Protein AF-A0A151E2M2-F1 (afdb_monomer)

Structure (mmCIF, N/CA/C/O backbone):
data_AF-A0A151E2M2-F1
#
_entry.id   AF-A0A151E2M2-F1
#
loop_
_atom_site.group_PDB
_atom_site.id
_atom_site.type_symbol
_atom_site.label_atom_id
_atom_site.label_alt_id
_atom_site.label_comp_id
_atom_site.label_asym_id
_atom_site.label_entity_id
_atom_site.label_seq_id
_atom_site.pdbx_PDB_ins_code
_atom_site.Cartn_x
_atom_site.Cartn_y
_atom_site.Cartn_z
_atom_site.occupancy
_atom_site.B_iso_or_equiv
_atom_site.auth_seq_id
_atom_site.auth_comp_id
_atom_site.auth_asym_id
_atom_site.auth_atom_id
_atom_site.pdbx_PDB_model_num
ATOM 1 N N . MET A 1 1 ? -4.668 -9.019 -7.517 1.00 74.31 1 MET A N 1
ATOM 2 C CA . MET A 1 1 ? -3.934 -8.137 -8.459 1.00 74.31 1 MET A CA 1
ATOM 3 C C . MET A 1 1 ? -4.828 -7.531 -9.553 1.00 74.31 1 MET A C 1
ATOM 5 O O . MET A 1 1 ? -5.033 -6.325 -9.524 1.00 74.31 1 MET A O 1
ATOM 9 N N . MET A 1 2 ? -5.411 -8.305 -10.487 1.00 78.12 2 MET A N 1
ATOM 10 C CA . MET A 1 2 ? -6.232 -7.736 -11.586 1.00 78.12 2 MET A CA 1
ATOM 11 C C . MET A 1 2 ? -7.400 -6.857 -11.109 1.00 78.12 2 MET A C 1
ATOM 13 O O . MET A 1 2 ? -7.655 -5.794 -11.672 1.00 78.12 2 MET A O 1
ATOM 17 N N . GLU A 1 3 ? -8.090 -7.274 -10.047 1.00 78.81 3 GLU A N 1
ATOM 18 C CA . GLU A 1 3 ? -9.213 -6.521 -9.489 1.00 78.81 3 GLU A CA 1
ATOM 19 C C . GLU A 1 3 ? -8.774 -5.196 -8.848 1.00 78.81 3 GLU A C 1
ATOM 21 O O . GLU A 1 3 ? -9.404 -4.165 -9.068 1.00 78.81 3 GLU A O 1
ATOM 26 N N . SER A 1 4 ? -7.640 -5.188 -8.142 1.00 74.88 4 SER A N 1
ATOM 27 C CA . SER 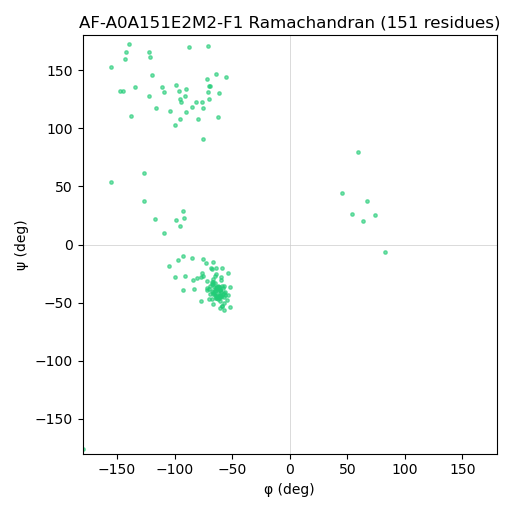A 1 4 ? -7.086 -3.993 -7.497 1.00 74.88 4 SER A CA 1
ATOM 28 C C . SER A 1 4 ? -6.847 -2.852 -8.490 1.00 74.88 4 SER A C 1
ATOM 30 O O . SER A 1 4 ? -7.100 -1.685 -8.185 1.00 74.88 4 SER A O 1
ATOM 32 N N . ARG A 1 5 ? -6.435 -3.194 -9.719 1.00 80.12 5 ARG A N 1
ATOM 33 C CA . ARG A 1 5 ? -6.239 -2.230 -10.807 1.00 80.12 5 ARG A CA 1
ATOM 34 C C . ARG A 1 5 ? -7.535 -1.524 -11.209 1.00 80.12 5 ARG A C 1
ATOM 36 O O . ARG A 1 5 ? -7.509 -0.328 -11.494 1.00 80.12 5 ARG A O 1
ATOM 43 N N . ARG A 1 6 ? -8.674 -2.229 -11.197 1.00 80.50 6 ARG A N 1
ATOM 44 C CA . ARG A 1 6 ? -9.994 -1.650 -11.527 1.00 80.50 6 ARG A CA 1
ATOM 45 C C . ARG A 1 6 ? -10.419 -0.576 -10.528 1.00 80.50 6 ARG A C 1
ATOM 47 O O . ARG A 1 6 ? -11.165 0.324 -10.895 1.00 80.50 6 ARG A O 1
ATOM 54 N N . TYR A 1 7 ? -9.905 -0.640 -9.303 1.00 83.31 7 TYR A N 1
ATOM 55 C CA . TYR A 1 7 ? -10.181 0.330 -8.244 1.00 83.31 7 TYR A CA 1
ATOM 56 C C . TYR A 1 7 ? -9.124 1.437 -8.134 1.00 83.31 7 TYR A C 1
ATOM 58 O O . TYR A 1 7 ? -9.065 2.158 -7.137 1.00 83.31 7 TYR A O 1
ATOM 66 N N . GLY A 1 8 ? -8.295 1.602 -9.170 1.00 78.75 8 GLY A N 1
ATOM 67 C CA . GLY A 1 8 ? -7.331 2.696 -9.250 1.00 78.75 8 GLY A CA 1
ATOM 68 C C . GLY A 1 8 ? -6.122 2.518 -8.334 1.00 78.75 8 GLY A C 1
ATOM 69 O O . GLY A 1 8 ? -5.520 3.521 -7.936 1.00 78.75 8 GLY A O 1
ATOM 70 N N . VAL A 1 9 ? -5.781 1.269 -7.995 1.00 85.38 9 VAL A N 1
ATOM 71 C CA . VAL A 1 9 ? -4.500 0.943 -7.365 1.00 85.38 9 VAL A CA 1
ATOM 72 C C . VAL A 1 9 ? -3.499 0.499 -8.422 1.00 85.38 9 VAL A C 1
ATOM 74 O O . VAL A 1 9 ? -3.803 -0.325 -9.286 1.00 85.38 9 VAL A O 1
ATOM 77 N N . SER A 1 10 ? -2.298 1.065 -8.361 1.00 89.69 10 SER A N 1
ATOM 78 C CA . SER A 1 10 ? -1.216 0.723 -9.273 1.00 89.69 10 SER A CA 1
ATOM 79 C C . SER A 1 10 ? -0.615 -0.627 -8.887 1.00 89.69 10 SER A C 1
ATOM 81 O O . SER A 1 10 ? -0.075 -0.794 -7.798 1.00 89.69 10 SER A O 1
ATOM 83 N N . VAL A 1 11 ? -0.713 -1.591 -9.797 1.00 92.19 11 VAL A N 1
ATOM 84 C CA . VAL A 1 11 ? -0.152 -2.944 -9.682 1.00 92.19 11 VAL A CA 1
ATOM 85 C C . VAL A 1 11 ? 0.354 -3.388 -11.060 1.00 92.19 11 VAL A C 1
ATOM 87 O O . VAL A 1 11 ? -0.103 -2.825 -12.066 1.00 92.19 11 VAL A O 1
ATOM 90 N N . PRO A 1 12 ? 1.263 -4.375 -11.149 1.00 92.12 12 PRO A N 1
ATOM 91 C CA . PRO A 1 12 ? 1.674 -4.945 -12.425 1.00 92.12 12 PRO A CA 1
ATOM 92 C C . PRO A 1 12 ? 0.495 -5.470 -13.252 1.00 92.12 12 PRO A C 1
ATOM 94 O O . PRO A 1 12 ? -0.484 -6.011 -12.731 1.00 92.12 12 PRO A O 1
ATOM 97 N N . ILE A 1 13 ? 0.591 -5.310 -14.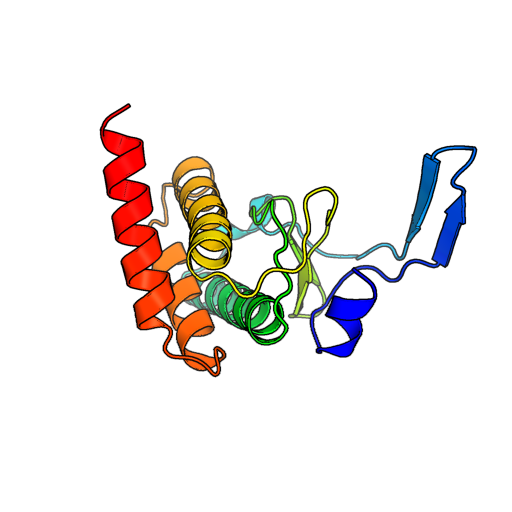568 1.00 91.75 13 ILE A N 1
ATOM 98 C CA . ILE A 1 13 ? -0.341 -5.896 -15.530 1.00 91.75 13 ILE A CA 1
ATOM 99 C C . ILE A 1 13 ? 0.083 -7.338 -15.755 1.00 91.75 13 ILE A C 1
ATOM 101 O O . ILE A 1 13 ? 1.204 -7.568 -16.186 1.00 91.75 13 ILE A O 1
ATOM 105 N N . ILE A 1 14 ? -0.803 -8.296 -15.506 1.00 91.94 14 ILE A N 1
ATOM 106 C CA . ILE A 1 14 ? -0.554 -9.693 -15.868 1.00 91.94 14 ILE A CA 1
ATOM 107 C C . ILE A 1 14 ? -0.760 -9.833 -17.379 1.00 91.94 14 ILE A C 1
ATOM 109 O O . ILE A 1 14 ? -1.821 -9.471 -17.888 1.00 91.94 14 ILE A O 1
ATOM 113 N N . TYR A 1 15 ? 0.267 -10.308 -18.081 1.00 93.75 15 TYR A N 1
ATOM 114 C CA . TYR A 1 15 ? 0.226 -10.599 -19.513 1.00 93.75 15 TYR A CA 1
ATOM 115 C C . TYR A 1 15 ? -0.144 -12.054 -19.785 1.00 93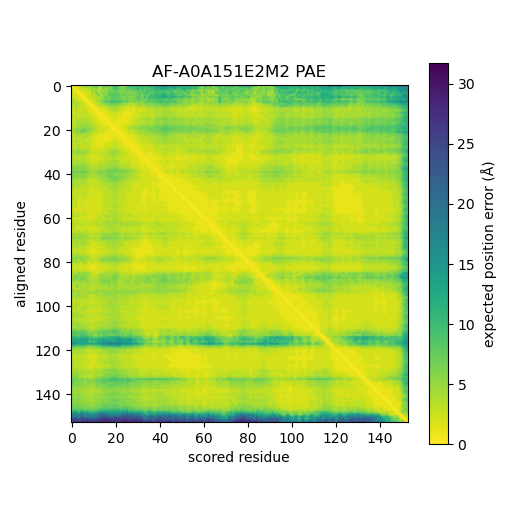.75 15 TYR A C 1
ATOM 117 O O . TYR A 1 15 ? -0.890 -12.307 -20.725 1.00 93.75 15 TYR A O 1
ATOM 125 N N . ASP A 1 16 ? 0.362 -12.985 -18.972 1.00 95.75 16 ASP A N 1
ATOM 126 C CA . ASP A 1 16 ? 0.138 -14.420 -19.150 1.00 95.75 16 ASP A CA 1
ATOM 127 C C . ASP A 1 16 ? 0.288 -15.190 -17.828 1.00 95.75 16 ASP A C 1
ATOM 129 O O . ASP A 1 16 ? 1.015 -14.753 -16.927 1.00 95.75 16 ASP A O 1
ATOM 133 N N . VAL A 1 17 ? -0.399 -16.328 -17.720 1.00 95.25 17 VAL A N 1
ATOM 134 C CA . VAL A 1 17 ? -0.342 -17.245 -16.573 1.00 95.25 17 VAL A CA 1
ATOM 135 C C . VAL A 1 17 ? -0.293 -18.685 -17.083 1.00 95.25 17 VAL A C 1
ATOM 137 O O . VAL A 1 17 ? -1.294 -19.213 -17.563 1.00 95.25 17 VAL A O 1
ATOM 140 N N . ASP A 1 18 ? 0.853 -19.338 -16.910 1.00 96.56 18 ASP A N 1
ATOM 141 C CA . ASP A 1 18 ? 1.042 -20.766 -17.174 1.00 96.56 18 ASP A CA 1
ATOM 142 C C . ASP A 1 18 ? 0.962 -21.530 -15.846 1.00 96.56 18 ASP A C 1
ATOM 144 O O . ASP A 1 18 ? 1.896 -21.517 -15.039 1.00 96.56 18 ASP A O 1
ATOM 148 N N . LEU A 1 19 ? -0.178 -22.179 -15.602 1.00 95.44 19 LEU A N 1
ATOM 149 C CA . LEU A 1 19 ? -0.427 -22.929 -14.368 1.00 95.44 19 LEU A CA 1
ATOM 150 C C . LEU A 1 19 ? 0.314 -24.270 -14.317 1.00 95.44 19 LEU A C 1
ATOM 152 O O . LEU A 1 19 ? 0.623 -24.734 -13.223 1.00 95.44 19 LEU A O 1
ATOM 156 N N . GLU A 1 20 ? 0.614 -24.885 -15.463 1.00 96.81 20 GLU A N 1
ATOM 157 C CA . GLU A 1 20 ? 1.340 -26.160 -15.498 1.00 96.81 20 GLU A CA 1
ATOM 158 C C . GLU A 1 20 ? 2.810 -25.959 -15.124 1.00 96.81 20 GLU A C 1
ATOM 160 O O . GLU A 1 20 ? 3.386 -26.769 -14.398 1.00 96.81 20 GLU A O 1
ATOM 165 N N . LYS A 1 21 ? 3.411 -24.855 -15.586 1.00 96.75 21 LYS A N 1
ATOM 166 C CA . LYS A 1 21 ? 4.803 -24.498 -15.273 1.00 96.75 21 LYS A CA 1
ATOM 167 C C . LYS A 1 21 ? 4.949 -23.589 -14.052 1.00 96.75 21 LYS A C 1
ATOM 169 O O . LYS A 1 21 ? 6.074 -23.365 -13.611 1.00 96.75 21 LYS A O 1
ATOM 174 N N . GLY A 1 22 ? 3.851 -23.046 -13.526 1.00 95.25 22 GLY A N 1
ATOM 175 C CA . GLY A 1 22 ? 3.866 -22.099 -12.409 1.00 95.25 22 GLY A CA 1
ATOM 176 C C . GLY A 1 22 ? 4.506 -20.751 -12.760 1.00 95.25 22 GLY A C 1
ATOM 177 O O . GLY A 1 22 ? 5.216 -20.177 -11.937 1.00 95.25 22 GLY A O 1
ATOM 178 N N . ILE A 1 23 ? 4.294 -20.249 -13.981 1.00 96.00 23 ILE A N 1
ATOM 179 C CA . ILE A 1 23 ? 4.898 -19.002 -14.472 1.00 96.00 23 ILE A CA 1
ATOM 180 C C . ILE A 1 23 ? 3.827 -17.920 -14.585 1.00 96.00 23 ILE A C 1
ATOM 182 O O . ILE A 1 23 ? 2.786 -18.118 -15.207 1.00 96.00 23 ILE A O 1
ATOM 186 N N . ILE A 1 24 ? 4.113 -16.740 -14.035 1.00 94.44 24 ILE A N 1
ATOM 187 C CA . ILE A 1 24 ? 3.299 -15.538 -14.227 1.00 94.44 24 ILE A CA 1
ATOM 188 C C . ILE A 1 24 ? 4.150 -14.505 -14.958 1.00 94.44 24 ILE A C 1
ATOM 190 O O . ILE A 1 24 ? 5.154 -14.026 -14.429 1.00 94.44 24 ILE A O 1
ATOM 194 N N . THR A 1 25 ? 3.727 -14.132 -16.162 1.00 95.50 25 THR A N 1
ATOM 195 C CA . THR A 1 25 ? 4.354 -13.057 -16.935 1.00 95.50 25 THR A CA 1
ATOM 196 C C . THR A 1 25 ? 3.592 -11.764 -16.681 1.00 95.50 25 THR A C 1
ATOM 198 O O . THR A 1 25 ? 2.380 -11.700 -16.884 1.00 95.50 25 THR A O 1
ATOM 201 N N . MET A 1 26 ? 4.285 -10.711 -16.251 1.00 94.94 26 MET A N 1
ATOM 202 C CA . MET A 1 26 ? 3.663 -9.431 -15.903 1.00 94.94 26 MET A CA 1
ATOM 203 C C . MET A 1 26 ? 4.515 -8.229 -16.321 1.00 94.94 26 MET A C 1
ATOM 205 O O . MET A 1 26 ? 5.694 -8.368 -16.643 1.00 94.94 26 MET A O 1
ATOM 209 N N . SER A 1 27 ? 3.917 -7.037 -16.322 1.00 95.00 27 SER A N 1
ATOM 210 C CA . SER A 1 27 ? 4.595 -5.793 -16.681 1.00 95.00 27 SER A CA 1
ATOM 211 C C . SER A 1 27 ? 5.749 -5.495 -15.734 1.00 95.00 27 SER A C 1
ATOM 213 O O . SER A 1 27 ? 5.554 -5.432 -14.518 1.00 95.00 27 SER A O 1
ATOM 215 N N . TYR A 1 28 ? 6.914 -5.199 -16.300 1.00 95.50 28 TYR A N 1
ATOM 216 C CA . TYR A 1 28 ? 8.030 -4.657 -15.541 1.00 95.50 28 TYR A CA 1
ATOM 217 C C . TYR A 1 28 ? 7.734 -3.215 -15.113 1.00 95.50 28 TYR A C 1
ATOM 219 O O . TYR A 1 28 ? 7.427 -2.364 -15.950 1.00 95.50 28 TYR A O 1
ATOM 227 N N . ILE A 1 29 ? 7.833 -2.934 -13.813 1.00 96.12 29 ILE A N 1
ATOM 228 C CA . ILE A 1 29 ? 7.672 -1.582 -13.271 1.00 96.12 29 ILE A CA 1
ATOM 229 C C . ILE A 1 29 ? 9.060 -0.961 -13.123 1.00 96.12 29 ILE A C 1
ATOM 231 O O . ILE A 1 29 ? 9.831 -1.353 -12.251 1.00 96.12 29 ILE A O 1
ATOM 235 N N . LYS A 1 30 ? 9.383 0.012 -13.980 1.00 96.25 30 LYS A N 1
ATOM 236 C CA . LYS A 1 30 ? 10.635 0.769 -13.881 1.00 96.25 30 LYS A CA 1
ATOM 237 C C . LYS A 1 30 ? 10.493 1.847 -12.807 1.00 96.25 30 LYS A C 1
ATOM 239 O O . LYS A 1 30 ? 9.805 2.840 -13.024 1.00 96.25 30 LYS A O 1
ATOM 244 N N . GLY A 1 31 ? 11.147 1.660 -11.672 1.00 96.12 31 GLY A N 1
ATOM 245 C CA . GLY A 1 31 ? 11.133 2.605 -10.562 1.00 96.12 31 GLY A CA 1
ATOM 246 C C . GLY A 1 31 ? 11.989 2.110 -9.408 1.00 96.12 31 GLY A C 1
ATOM 247 O O . GLY A 1 31 ? 12.614 1.052 -9.507 1.00 96.12 31 GLY A O 1
ATOM 248 N N . ASP A 1 32 ? 11.981 2.860 -8.316 1.00 96.75 32 ASP A N 1
ATOM 249 C CA . ASP A 1 32 ? 12.800 2.567 -7.147 1.00 96.75 32 ASP A CA 1
ATOM 250 C C . ASP A 1 32 ? 11.975 1.853 -6.078 1.00 96.75 32 ASP A C 1
ATOM 252 O O . ASP A 1 32 ? 10.828 2.220 -5.805 1.00 96.75 32 ASP A O 1
ATOM 256 N N . ARG A 1 33 ? 12.540 0.820 -5.448 1.00 96.88 33 ARG A N 1
ATOM 257 C CA . ARG A 1 33 ? 11.860 0.144 -4.336 1.00 96.88 33 ARG A CA 1
ATOM 258 C C . ARG A 1 33 ? 11.806 1.080 -3.137 1.00 96.88 33 ARG A C 1
ATOM 260 O O . ARG A 1 33 ? 12.818 1.682 -2.782 1.00 96.88 33 ARG A O 1
ATOM 267 N N . ILE A 1 34 ? 10.658 1.145 -2.463 1.00 96.44 34 ILE A N 1
ATOM 268 C CA . ILE A 1 34 ? 10.479 2.027 -1.298 1.00 96.44 34 ILE A CA 1
ATOM 269 C C . ILE A 1 34 ? 11.514 1.718 -0.216 1.00 96.44 34 ILE A C 1
ATOM 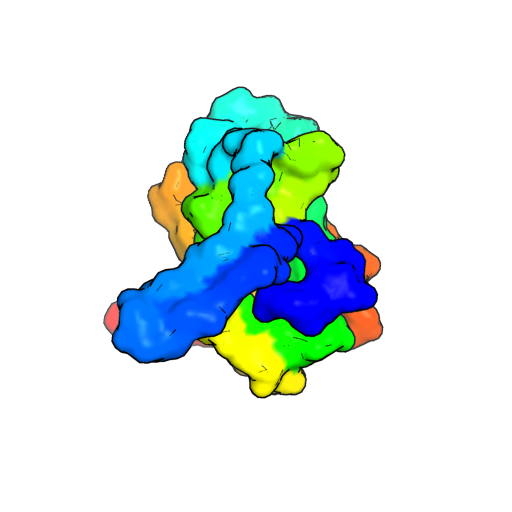271 O O . ILE A 1 34 ? 12.112 2.640 0.333 1.00 96.44 34 ILE A O 1
ATOM 275 N N . LYS A 1 35 ? 11.794 0.434 0.031 1.00 95.06 35 LYS A N 1
ATOM 276 C CA . LYS A 1 35 ? 12.836 -0.006 0.966 1.00 95.06 35 LYS A CA 1
ATOM 277 C C . LYS A 1 35 ? 14.208 0.631 0.711 1.00 95.06 35 LYS A C 1
ATOM 279 O O . LYS A 1 35 ? 14.922 0.905 1.671 1.00 95.06 35 LYS A O 1
ATOM 284 N N . ASP A 1 36 ? 14.571 0.849 -0.549 1.00 95.00 36 ASP A N 1
ATOM 285 C CA . ASP A 1 36 ? 15.903 1.335 -0.907 1.00 95.00 36 ASP A CA 1
ATOM 286 C C . ASP A 1 36 ? 16.000 2.863 -0.799 1.00 95.00 36 ASP A C 1
ATOM 288 O O . ASP A 1 36 ? 17.059 3.375 -0.463 1.00 95.00 36 ASP A O 1
ATOM 292 N N . ILE A 1 37 ? 14.901 3.593 -1.033 1.00 94.94 37 ILE A N 1
ATOM 293 C CA . ILE A 1 37 ? 14.926 5.066 -1.095 1.00 94.94 37 ILE A CA 1
ATOM 294 C C . ILE A 1 37 ? 14.450 5.757 0.181 1.00 94.94 37 ILE A C 1
ATOM 296 O O . ILE A 1 37 ? 14.865 6.879 0.451 1.00 94.94 37 ILE A O 1
ATOM 300 N N . LEU A 1 38 ? 13.573 5.133 0.980 1.00 93.06 38 LEU A N 1
ATOM 301 C CA . LEU A 1 38 ? 12.819 5.843 2.027 1.00 93.06 38 LEU A CA 1
ATOM 302 C C . LEU A 1 38 ? 13.718 6.518 3.080 1.00 93.06 38 LEU A C 1
ATOM 304 O O . LEU A 1 38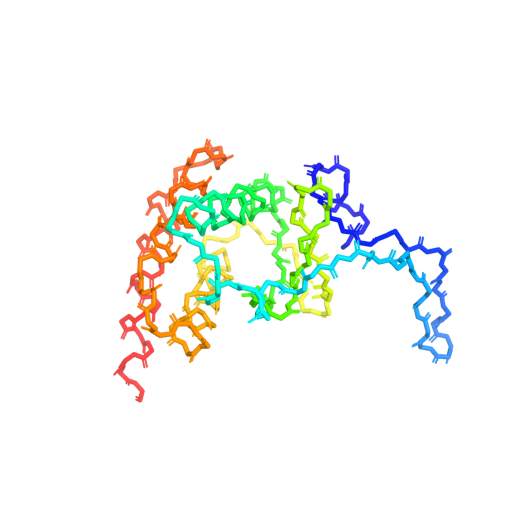 ? 13.347 7.557 3.632 1.00 93.06 38 LEU A O 1
ATOM 308 N N . ASN A 1 39 ? 14.896 5.942 3.342 1.00 91.88 39 ASN A N 1
ATOM 309 C CA . ASN A 1 39 ? 15.859 6.476 4.305 1.00 91.88 39 ASN A CA 1
ATOM 310 C C . ASN A 1 39 ? 16.638 7.694 3.787 1.00 91.88 39 ASN A C 1
ATOM 312 O O . ASN A 1 39 ? 17.093 8.495 4.599 1.00 91.88 39 ASN A O 1
ATOM 316 N N . ASP A 1 40 ? 16.772 7.831 2.470 1.00 93.06 40 ASP A N 1
ATOM 317 C CA . ASP A 1 40 ? 17.571 8.884 1.836 1.00 93.06 40 ASP A CA 1
ATOM 318 C C . ASP A 1 40 ? 16.714 10.084 1.404 1.00 93.06 40 ASP A C 1
ATOM 320 O O . ASP A 1 40 ? 17.241 11.161 1.127 1.00 93.06 40 ASP A O 1
ATOM 324 N N . LEU A 1 41 ? 15.385 9.924 1.385 1.00 93.38 41 LEU A N 1
ATOM 325 C CA . LEU A 1 41 ? 14.441 11.011 1.123 1.00 93.38 41 LEU A CA 1
ATOM 326 C C . LEU A 1 41 ? 14.501 12.082 2.214 1.00 93.38 41 LEU A C 1
ATOM 328 O O . LEU A 1 41 ? 14.663 11.777 3.401 1.00 93.38 41 LEU A O 1
ATOM 332 N N . ASN A 1 42 ? 14.277 13.337 1.823 1.00 94.88 42 ASN A N 1
ATOM 333 C CA . ASN A 1 42 ? 14.062 14.408 2.793 1.00 94.88 42 ASN A CA 1
ATOM 334 C C . ASN A 1 42 ? 12.690 14.268 3.484 1.00 94.88 42 ASN A C 1
ATOM 336 O O . ASN A 1 42 ? 11.861 13.438 3.111 1.00 94.88 42 ASN A O 1
ATOM 340 N N . GLU A 1 43 ? 12.446 15.072 4.519 1.00 93.44 43 GLU A N 1
ATOM 341 C CA . GLU A 1 43 ? 11.233 14.957 5.335 1.00 93.44 43 GLU A CA 1
ATOM 342 C C . GLU A 1 43 ? 9.938 15.174 4.538 1.00 93.44 43 GLU A C 1
ATOM 344 O O . GLU A 1 43 ? 8.987 14.405 4.683 1.00 93.44 43 GLU A O 1
ATOM 349 N N . GLU A 1 44 ? 9.907 16.180 3.660 1.00 94.75 44 GLU A N 1
ATOM 350 C CA . GLU A 1 44 ? 8.731 16.497 2.844 1.00 94.75 44 GLU A CA 1
ATOM 351 C C . GLU A 1 44 ? 8.439 15.386 1.829 1.00 94.75 44 GLU A C 1
ATOM 353 O O . GLU A 1 44 ? 7.294 14.964 1.653 1.00 94.75 44 GLU A O 1
ATOM 358 N N . GLU A 1 45 ? 9.479 14.858 1.183 1.00 95.06 45 GLU A N 1
ATOM 359 C CA . GLU A 1 45 ? 9.360 13.743 0.246 1.00 95.06 45 GLU A CA 1
ATOM 360 C C . GLU A 1 45 ? 8.895 12.470 0.944 1.00 95.06 45 GLU A C 1
ATOM 362 O O . GLU A 1 45 ? 8.011 11.774 0.434 1.00 95.06 45 GLU A O 1
ATOM 367 N N . ARG A 1 46 ? 9.453 12.178 2.123 1.00 95.44 46 ARG A N 1
ATOM 368 C CA . ARG A 1 46 ? 9.085 11.004 2.913 1.00 95.44 46 ARG A CA 1
ATOM 369 C C . ARG A 1 46 ? 7.637 11.088 3.376 1.00 95.44 46 ARG A C 1
ATOM 371 O O . ARG A 1 46 ? 6.896 10.123 3.192 1.00 95.44 46 ARG A O 1
ATOM 378 N N . HIS A 1 47 ? 7.211 12.246 3.889 1.00 96.38 47 HIS A N 1
ATOM 379 C CA . HIS A 1 47 ? 5.810 12.524 4.225 1.00 96.38 47 HIS A CA 1
ATOM 380 C C . HIS A 1 47 ? 4.896 12.221 3.038 1.00 96.38 47 HIS A C 1
ATOM 382 O O . HIS A 1 47 ? 3.984 11.397 3.135 1.00 96.38 47 HIS A O 1
ATOM 388 N N . ARG A 1 48 ? 5.209 12.807 1.882 1.00 96.88 48 ARG A N 1
ATOM 389 C CA . ARG A 1 48 ? 4.435 12.670 0.648 1.00 96.88 48 ARG A CA 1
ATOM 390 C C . ARG A 1 48 ? 4.339 11.220 0.166 1.00 96.88 48 ARG A C 1
ATOM 392 O O . ARG A 1 48 ? 3.259 10.779 -0.231 1.00 96.88 48 ARG A O 1
ATOM 399 N N . VAL A 1 49 ? 5.442 10.470 0.198 1.00 96.81 49 VAL A N 1
ATOM 400 C CA . VAL A 1 49 ? 5.488 9.052 -0.200 1.00 96.81 49 VAL A CA 1
ATOM 401 C C . VAL A 1 49 ? 4.682 8.189 0.770 1.00 96.81 49 VAL A C 1
ATOM 403 O O . VAL A 1 49 ? 3.794 7.456 0.332 1.00 96.81 49 VAL A O 1
ATOM 406 N N . CYS A 1 50 ? 4.915 8.310 2.079 1.00 97.19 50 CYS A N 1
ATOM 407 C CA . CYS A 1 50 ? 4.182 7.557 3.099 1.00 97.19 50 CYS A CA 1
ATOM 408 C C . CYS A 1 50 ? 2.677 7.845 3.057 1.00 97.19 50 CYS A C 1
ATOM 410 O O . CYS A 1 50 ? 1.866 6.918 3.101 1.00 97.19 50 CYS A O 1
ATOM 412 N N . LYS A 1 51 ? 2.290 9.108 2.865 1.00 97.56 51 LYS A N 1
ATOM 413 C CA . LYS A 1 51 ? 0.889 9.495 2.695 1.00 97.56 51 LYS A CA 1
ATOM 414 C C . LYS A 1 51 ? 0.250 8.807 1.486 1.00 97.56 51 LYS A C 1
ATOM 416 O O . LYS A 1 51 ? -0.831 8.230 1.602 1.00 97.56 51 LYS A O 1
ATOM 421 N N . LYS A 1 52 ? 0.937 8.764 0.338 1.00 97.00 52 LYS A N 1
ATOM 422 C CA . LYS A 1 52 ? 0.462 8.043 -0.860 1.00 97.00 52 LYS A CA 1
ATOM 423 C C . LYS A 1 52 ? 0.341 6.535 -0.659 1.00 97.00 52 LYS A C 1
ATOM 425 O O . LYS A 1 52 ? -0.588 5.931 -1.206 1.00 97.00 52 LYS A O 1
ATOM 430 N N . ILE A 1 53 ? 1.251 5.931 0.109 1.00 97.31 53 ILE A N 1
ATOM 431 C CA . ILE A 1 53 ? 1.152 4.522 0.510 1.00 97.31 53 ILE A CA 1
ATOM 432 C C . ILE A 1 53 ? -0.161 4.320 1.274 1.00 97.31 53 ILE A C 1
ATOM 434 O O . ILE A 1 53 ? -0.992 3.521 0.847 1.00 97.31 53 ILE A O 1
ATOM 438 N N . GLY A 1 54 ? -0.411 5.125 2.311 1.00 97.44 54 GLY A N 1
ATOM 439 C CA . GLY A 1 54 ? -1.645 5.080 3.101 1.00 97.44 54 GLY A CA 1
ATOM 440 C C . GLY A 1 54 ? -2.919 5.219 2.268 1.00 97.44 54 GLY A C 1
ATOM 441 O O . GLY A 1 54 ? -3.831 4.397 2.378 1.00 97.44 54 GLY A O 1
ATOM 442 N N . MET A 1 55 ? -2.960 6.202 1.365 1.00 96.81 55 MET A N 1
ATOM 443 C CA . MET A 1 55 ? -4.094 6.394 0.452 1.00 96.81 55 MET A CA 1
ATOM 444 C C . MET A 1 55 ? -4.323 5.172 -0.449 1.00 96.81 55 MET A C 1
ATOM 446 O O . MET A 1 55 ? -5.461 4.791 -0.724 1.00 96.81 55 MET A O 1
ATOM 450 N N . SER A 1 56 ? -3.253 4.540 -0.928 1.00 96.00 56 SER A N 1
ATOM 451 C CA . SER A 1 56 ? -3.357 3.363 -1.796 1.00 96.00 56 SER A CA 1
ATOM 452 C C . SER A 1 56 ? -3.858 2.135 -1.035 1.00 96.00 56 SER A C 1
ATOM 454 O O . SER 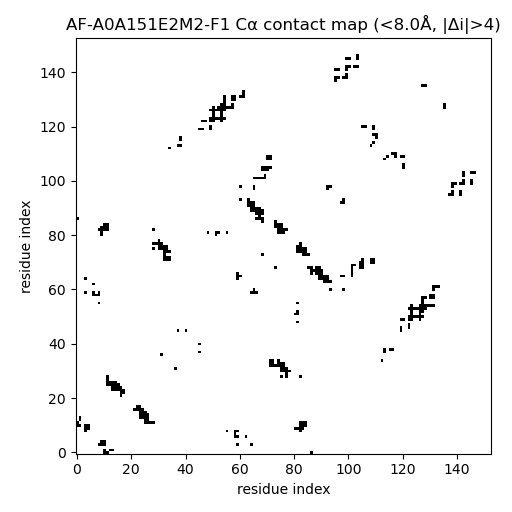A 1 56 ? -4.708 1.410 -1.549 1.00 96.00 56 SER A O 1
ATOM 456 N N . ILE A 1 57 ? -3.428 1.956 0.217 1.00 96.44 57 ILE A N 1
ATOM 457 C CA . ILE A 1 57 ? -3.917 0.880 1.091 1.00 96.44 57 ILE A CA 1
ATOM 458 C C . ILE A 1 57 ? -5.400 1.076 1.413 1.00 96.44 57 ILE A C 1
ATOM 460 O O . ILE A 1 57 ? -6.190 0.139 1.312 1.00 96.44 57 ILE A O 1
ATOM 464 N N . ALA A 1 58 ? -5.827 2.309 1.690 1.00 96.50 58 ALA A N 1
ATOM 465 C CA . ALA A 1 58 ? -7.243 2.610 1.882 1.00 96.50 58 ALA A CA 1
ATOM 466 C C . ALA A 1 58 ? -8.083 2.244 0.650 1.00 96.50 58 ALA A C 1
ATOM 468 O O . ALA A 1 58 ? -9.206 1.764 0.791 1.00 96.50 58 ALA A O 1
ATOM 469 N N . LYS A 1 59 ? -7.554 2.411 -0.570 1.00 94.94 59 LYS A N 1
ATOM 470 C CA . LYS A 1 59 ? -8.235 1.948 -1.790 1.00 94.94 59 LYS A CA 1
ATOM 471 C C . LYS A 1 59 ? -8.350 0.426 -1.857 1.00 94.94 59 LYS A C 1
ATOM 473 O O . LYS A 1 59 ? -9.392 -0.040 -2.311 1.00 94.94 59 LYS A O 1
ATOM 478 N N . PHE A 1 60 ? -7.358 -0.343 -1.400 1.00 93.62 60 PHE A N 1
ATOM 479 C CA . PHE A 1 60 ? -7.518 -1.796 -1.265 1.00 93.62 60 PHE A CA 1
ATOM 480 C C . PHE A 1 60 ? -8.652 -2.123 -0.286 1.00 93.62 60 PHE A C 1
ATOM 482 O O . PHE A 1 60 ? -9.635 -2.760 -0.667 1.00 93.62 60 PHE A O 1
ATOM 489 N N . HIS A 1 61 ? -8.576 -1.583 0.931 1.00 95.62 61 HIS A N 1
ATOM 490 C CA . HIS A 1 61 ? -9.503 -1.899 2.019 1.00 95.62 61 HIS A CA 1
ATOM 491 C C . HIS A 1 61 ? -10.939 -1.414 1.768 1.00 95.62 61 HIS A C 1
ATOM 493 O O . HIS A 1 61 ? -11.887 -2.049 2.225 1.00 95.62 61 HIS A O 1
ATOM 499 N N . ASN A 1 62 ? -11.121 -0.321 1.019 1.00 95.31 62 ASN A N 1
ATOM 500 C CA . ASN A 1 62 ? -12.431 0.160 0.562 1.00 95.31 62 ASN A CA 1
ATOM 501 C C . ASN A 1 62 ? -13.133 -0.811 -0.398 1.00 95.31 62 ASN A C 1
ATOM 503 O O . ASN A 1 62 ? -14.334 -0.676 -0.617 1.00 95.31 62 ASN A O 1
ATOM 507 N N . ASN A 1 63 ? -12.379 -1.719 -1.017 1.00 93.06 63 ASN A N 1
ATOM 508 C CA . ASN A 1 63 ? -12.883 -2.720 -1.955 1.00 93.06 63 ASN A CA 1
ATOM 509 C C . ASN A 1 63 ? -12.659 -4.142 -1.422 1.00 93.06 63 ASN A C 1
ATOM 511 O O . ASN A 1 63 ? -12.599 -5.096 -2.204 1.00 93.06 63 ASN A O 1
ATOM 515 N N . ASP A 1 64 ? -12.492 -4.254 -0.099 1.00 93.81 64 ASP A N 1
ATOM 516 C CA . ASP A 1 64 ? -12.297 -5.497 0.649 1.00 93.81 64 ASP A CA 1
ATOM 517 C C . ASP A 1 64 ? -11.133 -6.345 0.132 1.00 93.81 64 ASP A C 1
ATOM 519 O O . ASP A 1 64 ? -11.131 -7.561 0.270 1.00 93.81 64 ASP A O 1
ATOM 523 N N . ILE A 1 65 ? -10.150 -5.701 -0.502 1.00 94.00 65 ILE A N 1
ATOM 524 C CA . ILE A 1 65 ? -8.902 -6.327 -0.927 1.00 94.00 65 ILE A CA 1
ATOM 525 C C . ILE A 1 65 ? -7.909 -6.162 0.211 1.00 94.00 65 ILE A C 1
ATOM 527 O O . ILE A 1 65 ? -7.681 -5.044 0.667 1.00 94.00 65 ILE A O 1
ATOM 531 N N . ILE A 1 66 ? -7.308 -7.269 0.613 1.00 95.00 66 ILE A N 1
ATOM 532 C CA . ILE A 1 66 ? -6.192 -7.339 1.547 1.00 95.00 66 ILE A CA 1
ATOM 533 C C . ILE A 1 66 ? -4.979 -7.784 0.744 1.00 95.00 66 ILE A C 1
ATOM 535 O O . ILE A 1 66 ? -5.084 -8.668 -0.112 1.00 95.00 66 ILE A O 1
ATOM 539 N N . HIS A 1 67 ? -3.837 -7.147 0.964 1.00 94.19 67 HIS A N 1
ATOM 540 C CA . HIS A 1 67 ? -2.613 -7.534 0.274 1.00 94.19 67 HIS A CA 1
ATOM 541 C C . HIS A 1 67 ? -1.932 -8.715 0.970 1.00 94.19 67 HIS A C 1
ATOM 543 O O . HIS A 1 67 ? -1.401 -9.585 0.285 1.00 94.19 67 HIS A O 1
ATOM 549 N N . GLY A 1 68 ? -1.946 -8.741 2.306 1.00 91.94 68 GLY A N 1
ATOM 550 C CA . GLY A 1 68 ? -1.449 -9.849 3.126 1.00 91.94 68 GLY A CA 1
ATOM 551 C C . GLY A 1 68 ? 0.065 -9.844 3.356 1.00 91.94 68 GLY A C 1
ATOM 552 O O . GLY A 1 68 ? 0.557 -10.650 4.137 1.00 91.94 68 GLY A O 1
ATOM 553 N N . ASP A 1 69 ? 0.798 -8.936 2.703 1.00 94.19 69 ASP A N 1
ATOM 554 C CA . ASP A 1 69 ? 2.252 -8.764 2.856 1.00 94.19 69 ASP A CA 1
ATOM 555 C C . ASP A 1 69 ? 2.688 -7.330 2.499 1.00 94.19 69 ASP A C 1
ATOM 557 O O . ASP A 1 69 ? 3.507 -7.079 1.606 1.00 94.19 69 ASP A O 1
ATOM 561 N N . ILE A 1 70 ? 2.062 -6.338 3.142 1.00 92.81 70 ILE A N 1
ATOM 562 C CA . ILE A 1 70 ? 2.365 -4.922 2.900 1.00 92.81 70 ILE A CA 1
ATOM 563 C C . ILE A 1 70 ? 3.688 -4.558 3.577 1.00 92.81 70 ILE A C 1
ATOM 565 O O . ILE A 1 70 ? 3.722 -4.095 4.712 1.00 92.81 70 ILE A O 1
ATOM 569 N N . THR A 1 71 ? 4.792 -4.699 2.848 1.00 94.75 71 THR A N 1
ATOM 570 C CA . THR A 1 71 ? 6.126 -4.260 3.287 1.00 94.75 71 THR A CA 1
ATOM 571 C C . THR A 1 71 ? 6.720 -3.242 2.317 1.00 94.75 71 THR A C 1
ATOM 573 O O . THR A 1 71 ? 6.319 -3.153 1.156 1.00 94.75 71 THR A O 1
ATOM 576 N N . THR A 1 72 ? 7.726 -2.478 2.751 1.00 94.44 72 THR A N 1
ATOM 577 C CA . THR A 1 72 ? 8.417 -1.515 1.872 1.00 94.44 72 THR A CA 1
ATOM 578 C C . THR A 1 72 ? 9.210 -2.184 0.740 1.00 94.44 72 THR A C 1
ATOM 580 O O . THR A 1 72 ? 9.568 -1.517 -0.231 1.00 94.44 72 THR A O 1
ATOM 583 N N . SER A 1 73 ? 9.460 -3.498 0.824 1.00 94.50 73 SER A N 1
ATOM 584 C CA . SER A 1 73 ? 10.087 -4.284 -0.253 1.00 94.50 73 SER A CA 1
ATOM 585 C C . SER A 1 73 ? 9.106 -4.607 -1.383 1.00 94.50 73 SER A C 1
ATOM 587 O O . SER A 1 73 ? 9.524 -4.714 -2.534 1.00 94.50 73 SER A O 1
ATOM 589 N N . ASN A 1 74 ? 7.811 -4.692 -1.063 1.00 96.50 74 ASN A N 1
ATOM 590 C CA . ASN A 1 74 ? 6.729 -5.011 -1.996 1.00 96.50 74 ASN A CA 1
ATOM 591 C C . ASN A 1 74 ? 6.099 -3.752 -2.619 1.00 96.50 74 ASN A C 1
ATOM 593 O O . ASN A 1 74 ? 4.961 -3.764 -3.093 1.00 96.50 74 ASN A O 1
ATOM 597 N N . MET A 1 75 ? 6.844 -2.643 -2.633 1.00 97.19 75 MET A N 1
ATOM 598 C CA . MET A 1 75 ? 6.399 -1.367 -3.182 1.00 97.19 75 MET A CA 1
ATOM 599 C C . MET A 1 75 ? 7.477 -0.735 -4.058 1.00 97.19 75 MET A C 1
ATOM 601 O O . MET A 1 75 ? 8.643 -0.653 -3.669 1.00 97.19 75 MET A O 1
ATOM 605 N N . ILE A 1 76 ? 7.064 -0.225 -5.215 1.00 97.69 76 ILE A N 1
ATOM 606 C CA . ILE A 1 76 ? 7.919 0.493 -6.165 1.00 97.69 76 ILE A CA 1
ATOM 607 C C . ILE A 1 76 ? 7.338 1.890 -6.395 1.00 97.69 76 ILE A C 1
ATOM 609 O O . ILE A 1 76 ? 6.162 2.027 -6.735 1.00 97.69 76 ILE A O 1
ATOM 613 N N . LEU A 1 77 ? 8.156 2.931 -6.236 1.00 96.94 77 LEU A N 1
ATOM 614 C CA . LEU A 1 77 ? 7.833 4.290 -6.657 1.00 96.94 77 LEU A CA 1
ATOM 615 C C . LEU A 1 77 ? 8.194 4.453 -8.136 1.00 96.94 77 LEU A C 1
ATOM 617 O O . LEU A 1 77 ? 9.355 4.334 -8.518 1.00 96.94 77 LEU A O 1
ATOM 621 N N . SER A 1 78 ? 7.201 4.736 -8.973 1.00 96.25 78 SER A N 1
ATOM 622 C CA . SER A 1 78 ? 7.381 4.960 -10.411 1.00 96.25 78 SER A CA 1
ATOM 623 C C . SER A 1 78 ? 6.404 6.029 -10.883 1.00 96.25 78 SER A C 1
ATOM 625 O O . SER A 1 78 ? 5.232 5.984 -10.510 1.00 96.25 78 SER A O 1
ATOM 627 N N . ASP A 1 79 ? 6.883 7.018 -11.644 1.00 92.44 79 ASP A N 1
ATOM 628 C CA . ASP A 1 79 ? 6.081 8.141 -12.161 1.00 92.44 79 ASP A CA 1
ATOM 629 C C . ASP A 1 79 ? 5.155 8.763 -11.105 1.00 92.44 79 ASP A C 1
ATOM 631 O O . ASP A 1 79 ? 3.966 9.012 -11.322 1.00 92.44 79 ASP A O 1
ATOM 635 N N . ASP A 1 80 ? 5.716 8.965 -9.914 1.00 91.06 80 ASP A N 1
ATOM 636 C CA . ASP A 1 80 ? 5.033 9.540 -8.765 1.00 91.06 80 ASP A CA 1
ATOM 637 C C . ASP A 1 80 ? 3.838 8.724 -8.213 1.00 91.06 80 ASP A C 1
ATOM 639 O O . ASP A 1 80 ? 2.981 9.233 -7.478 1.00 91.06 80 ASP A O 1
ATOM 643 N N . LYS A 1 81 ? 3.784 7.429 -8.537 1.00 93.50 81 LYS A N 1
ATOM 644 C CA . LYS A 1 81 ? 2.783 6.464 -8.069 1.00 93.50 81 LYS A CA 1
ATOM 645 C C . LYS A 1 81 ? 3.444 5.328 -7.299 1.00 93.50 81 LYS A C 1
ATOM 647 O O . LYS A 1 81 ? 4.540 4.887 -7.629 1.00 93.50 81 LYS A O 1
ATOM 652 N N . ILE A 1 82 ? 2.733 4.828 -6.290 1.00 96.38 82 ILE A N 1
ATOM 653 C CA . ILE A 1 82 ? 3.141 3.645 -5.531 1.00 96.38 82 ILE A CA 1
ATOM 654 C C . ILE A 1 82 ? 2.543 2.417 -6.204 1.00 96.38 82 ILE A C 1
ATOM 656 O O . ILE A 1 82 ? 1.323 2.256 -6.229 1.00 96.38 82 ILE A O 1
ATOM 660 N N . HIS A 1 83 ? 3.403 1.572 -6.756 1.00 96.25 83 HIS A N 1
ATOM 661 C CA . HIS A 1 83 ? 3.045 0.281 -7.318 1.00 96.25 83 HIS A CA 1
ATOM 662 C C . HIS A 1 83 ? 3.239 -0.803 -6.264 1.00 96.25 83 HIS A C 1
ATOM 664 O O . HIS A 1 83 ? 4.348 -0.972 -5.766 1.00 96.25 83 HIS A O 1
ATOM 670 N N . PHE A 1 84 ? 2.178 -1.542 -5.958 1.00 96.00 84 PHE A N 1
ATOM 671 C CA . PHE A 1 84 ? 2.246 -2.702 -5.071 1.00 96.00 84 PHE A CA 1
ATOM 672 C C . PHE A 1 84 ? 2.530 -3.948 -5.901 1.00 96.00 84 PHE A C 1
ATOM 674 O O . PHE A 1 84 ? 1.912 -4.152 -6.954 1.00 96.00 84 PHE A O 1
ATOM 681 N N . ILE A 1 85 ? 3.466 -4.761 -5.433 1.00 94.56 85 ILE A N 1
ATOM 682 C CA . ILE A 1 85 ? 3.860 -6.025 -6.052 1.00 94.56 85 ILE A CA 1
ATOM 683 C C . ILE A 1 85 ? 3.671 -7.163 -5.051 1.00 9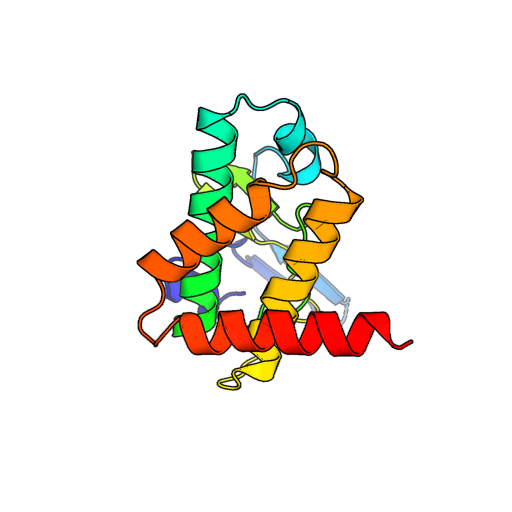4.56 85 ILE A C 1
ATOM 685 O O . ILE A 1 85 ? 3.507 -6.917 -3.869 1.00 94.56 85 ILE A O 1
ATOM 689 N N . ASP A 1 86 ? 3.709 -8.395 -5.547 1.00 90.56 86 ASP A N 1
ATOM 690 C CA . ASP A 1 86 ? 3.591 -9.610 -4.735 1.00 90.56 86 ASP A CA 1
ATOM 691 C C . ASP A 1 86 ? 2.287 -9.732 -3.920 1.00 90.56 86 ASP A C 1
ATOM 693 O O . ASP A 1 86 ? 2.226 -9.528 -2.715 1.00 90.56 86 ASP A O 1
ATOM 697 N N . PHE A 1 87 ? 1.213 -10.137 -4.600 1.00 86.25 87 PHE A N 1
ATOM 698 C CA . PHE A 1 87 ? -0.069 -10.458 -3.961 1.00 86.25 87 PHE A CA 1
ATOM 699 C C . PHE A 1 87 ? -0.176 -11.953 -3.620 1.00 86.25 87 PHE A C 1
ATOM 701 O O . PHE A 1 87 ? -1.279 -12.500 -3.656 1.00 86.25 87 PHE A O 1
ATOM 708 N N . GLY A 1 88 ? 0.943 -12.639 -3.354 1.00 86.44 88 GLY A N 1
ATOM 709 C CA . GLY A 1 88 ? 0.953 -14.082 -3.092 1.00 86.44 88 GLY A CA 1
ATOM 710 C C . GLY A 1 88 ? 0.100 -14.501 -1.888 1.00 86.44 88 GLY A C 1
ATOM 711 O O . GLY A 1 88 ? -0.440 -15.604 -1.881 1.00 86.44 88 GLY A O 1
ATOM 712 N N . LEU A 1 89 ? -0.069 -13.601 -0.914 1.00 89.25 89 LEU A N 1
ATOM 713 C CA . LEU A 1 89 ? -0.871 -13.797 0.302 1.00 89.25 89 LEU A CA 1
ATOM 714 C C . LEU A 1 89 ? -2.164 -12.965 0.316 1.00 89.25 89 LEU A C 1
ATOM 716 O O . LEU A 1 89 ? -2.827 -12.859 1.345 1.00 89.25 89 LEU A O 1
ATOM 720 N N . GLY A 1 90 ? -2.515 -12.346 -0.814 1.00 90.69 90 GLY A N 1
ATOM 721 C CA . GLY A 1 90 ? -3.659 -11.447 -0.890 1.00 90.69 90 GLY A CA 1
ATOM 722 C C . GLY A 1 90 ? -4.990 -12.185 -0.820 1.00 90.69 90 GLY A C 1
ATOM 723 O O . GLY A 1 90 ? -5.169 -13.236 -1.435 1.00 90.69 90 GLY A O 1
ATOM 724 N N . GLU A 1 91 ? -5.961 -11.586 -0.137 1.00 92.94 91 GLU A N 1
ATOM 725 C CA . GLU A 1 91 ? -7.295 -12.158 0.033 1.00 92.94 91 GLU A CA 1
ATOM 726 C C . GLU A 1 91 ? -8.410 -11.112 -0.075 1.00 92.94 91 GLU A C 1
ATOM 728 O O . GLU A 1 91 ? -8.176 -9.903 -0.181 1.00 92.94 91 GLU A O 1
ATOM 733 N N . LYS A 1 92 ? -9.655 -11.597 -0.075 1.00 93.62 92 LYS A N 1
ATOM 734 C CA . LYS A 1 92 ? -10.855 -10.768 0.009 1.00 93.62 92 LYS A CA 1
ATOM 735 C C . LYS A 1 92 ? -11.429 -10.855 1.414 1.00 93.62 92 LYS A C 1
ATOM 737 O O . LYS A 1 92 ? -11.906 -11.913 1.806 1.00 93.62 92 LYS A O 1
ATOM 742 N N . SER A 1 93 ? -11.425 -9.744 2.141 1.00 93.25 93 SER A N 1
ATOM 743 C CA . SER A 1 93 ? -11.975 -9.687 3.492 1.00 93.25 93 SER A CA 1
ATOM 744 C C . SER A 1 93 ? -12.578 -8.321 3.800 1.00 93.25 93 SER A C 1
ATOM 746 O O . SER A 1 93 ? -11.972 -7.267 3.585 1.00 93.25 93 SER A O 1
ATOM 748 N N . THR A 1 94 ? -13.789 -8.350 4.352 1.00 93.12 94 THR A N 1
ATOM 749 C CA . THR A 1 94 ? -14.462 -7.178 4.925 1.00 93.12 94 THR A CA 1
ATOM 750 C C . THR A 1 94 ? -14.039 -6.924 6.372 1.00 93.12 94 THR A C 1
ATOM 752 O O . THR A 1 94 ? -14.381 -5.880 6.932 1.00 93.12 94 THR A O 1
ATOM 755 N N . GLU A 1 95 ? -13.341 -7.872 7.001 1.00 95.50 95 GLU A N 1
ATOM 756 C CA . GLU A 1 95 ? -13.078 -7.858 8.435 1.00 95.50 95 GLU A CA 1
ATOM 757 C C . GLU A 1 95 ? -12.094 -6.757 8.835 1.00 95.50 95 GLU A C 1
ATOM 759 O O . GLU A 1 95 ? -11.048 -6.539 8.221 1.00 95.50 95 GLU A O 1
ATOM 764 N N . ILE A 1 96 ? -12.423 -6.072 9.931 1.00 95.12 96 ILE A N 1
ATOM 765 C CA . ILE A 1 96 ? -11.563 -5.038 10.512 1.00 95.12 96 ILE A CA 1
ATOM 766 C C . ILE A 1 96 ? -10.270 -5.659 11.057 1.00 95.12 96 ILE A C 1
ATOM 768 O O . ILE A 1 96 ? -9.227 -5.016 10.980 1.00 95.12 96 ILE A O 1
ATOM 772 N N . GLU A 1 97 ? -10.327 -6.893 11.578 1.00 94.94 97 GLU A N 1
ATOM 773 C CA . GLU A 1 97 ? -9.146 -7.626 12.056 1.00 94.94 97 GLU A CA 1
ATOM 774 C C . GLU A 1 97 ? -8.130 -7.788 10.922 1.00 94.94 97 GLU A C 1
ATOM 776 O O . GLU A 1 97 ? -7.000 -7.333 11.066 1.00 94.94 97 GLU A O 1
ATOM 781 N N . THR A 1 98 ? -8.547 -8.316 9.766 1.00 94.75 98 THR A N 1
ATOM 782 C CA . THR A 1 98 ? -7.660 -8.510 8.613 1.00 94.75 98 THR A CA 1
ATOM 783 C C . THR A 1 98 ? -7.065 -7.193 8.108 1.00 94.75 98 THR A C 1
ATOM 785 O O . THR A 1 98 ? -5.858 -7.100 7.904 1.00 94.75 98 THR A O 1
ATOM 788 N N . LYS A 1 99 ? -7.879 -6.133 7.988 1.00 95.94 99 LYS A N 1
ATOM 789 C CA . LYS A 1 99 ? -7.409 -4.783 7.607 1.00 95.94 99 LYS A CA 1
ATOM 790 C C . LYS A 1 99 ? -6.400 -4.217 8.616 1.00 95.94 99 LYS A C 1
ATOM 792 O O . LYS A 1 99 ? -5.466 -3.510 8.236 1.00 95.94 99 LYS A O 1
ATOM 797 N N . GLY A 1 100 ? -6.602 -4.501 9.903 1.00 95.62 100 GLY A N 1
ATOM 798 C CA . GLY A 1 100 ? -5.695 -4.116 10.982 1.00 95.62 100 GLY A CA 1
ATOM 799 C C . GLY A 1 100 ? -4.371 -4.874 10.928 1.00 95.62 100 GLY A C 1
ATOM 800 O O . GLY A 1 100 ? -3.325 -4.251 11.078 1.00 95.62 100 GLY A O 1
ATOM 801 N N . VAL A 1 101 ? -4.408 -6.183 10.661 1.00 94.81 101 VAL A N 1
ATOM 802 C CA . VAL A 1 101 ? -3.208 -7.012 10.469 1.00 94.81 101 VAL A CA 1
ATOM 803 C C . VAL A 1 101 ? -2.393 -6.511 9.277 1.00 94.81 101 VAL A C 1
ATOM 805 O O . VAL A 1 101 ? -1.192 -6.317 9.422 1.00 94.81 101 VAL A O 1
ATOM 808 N N . ASP A 1 102 ? -3.032 -6.205 8.145 1.00 95.19 102 ASP A N 1
ATOM 809 C CA . ASP A 1 102 ? -2.341 -5.737 6.931 1.00 95.19 102 ASP A CA 1
ATOM 810 C C . ASP A 1 102 ? -1.552 -4.431 7.182 1.00 95.19 102 ASP A C 1
ATOM 812 O O . ASP A 1 102 ? -0.381 -4.303 6.823 1.00 95.19 102 ASP A O 1
ATOM 816 N N . LEU A 1 103 ? -2.157 -3.465 7.889 1.00 95.94 103 LEU A N 1
ATOM 817 C CA . LEU A 1 103 ? -1.470 -2.231 8.298 1.00 95.94 103 LEU A CA 1
ATOM 818 C C . LEU A 1 103 ? -0.432 -2.453 9.405 1.00 95.94 103 LEU A C 1
ATOM 820 O O . LEU A 1 103 ? 0.564 -1.732 9.452 1.00 95.94 103 LEU A O 1
ATOM 824 N N . HIS A 1 104 ? -0.652 -3.418 10.298 1.00 94.81 104 HIS A N 1
ATOM 825 C CA . HIS A 1 104 ? 0.305 -3.754 11.346 1.00 94.81 104 HIS A CA 1
ATOM 826 C C . HIS A 1 104 ? 1.595 -4.348 10.765 1.00 94.81 104 HIS A C 1
ATOM 828 O O . HIS A 1 104 ? 2.674 -3.930 11.173 1.00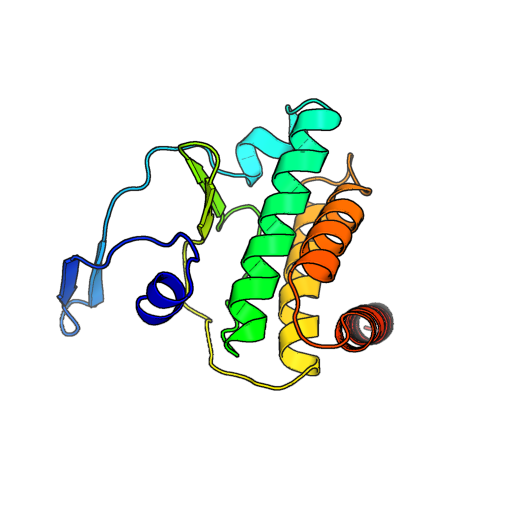 94.81 104 HIS A O 1
ATOM 834 N N . VAL A 1 105 ? 1.498 -5.213 9.748 1.00 94.25 105 VAL A N 1
ATOM 835 C CA . VAL A 1 105 ? 2.667 -5.738 9.018 1.00 94.25 105 VAL A CA 1
ATOM 836 C C . VAL A 1 105 ? 3.507 -4.594 8.440 1.00 94.25 105 VAL A C 1
ATOM 838 O O . VAL A 1 105 ? 4.730 -4.579 8.589 1.00 94.25 105 VAL A O 1
ATOM 841 N N . LEU A 1 106 ? 2.865 -3.578 7.852 1.00 95.44 106 LEU A N 1
ATOM 842 C CA . LEU A 1 106 ? 3.577 -2.397 7.358 1.00 95.44 106 LEU A CA 1
ATOM 843 C C . LEU A 1 106 ? 4.240 -1.598 8.485 1.00 95.44 106 LEU A C 1
ATOM 845 O O . LEU A 1 106 ? 5.356 -1.106 8.310 1.00 95.44 106 LEU A O 1
ATOM 849 N N . MET A 1 107 ? 3.567 -1.457 9.628 1.00 94.69 107 MET A N 1
ATOM 850 C CA . MET A 1 107 ? 4.129 -0.796 10.806 1.00 94.69 107 MET A CA 1
ATOM 851 C C . MET A 1 107 ? 5.431 -1.480 11.238 1.00 94.69 107 MET A C 1
ATOM 853 O O . MET A 1 107 ? 6.457 -0.812 11.347 1.00 94.69 107 MET A O 1
ATOM 857 N N . GLU A 1 108 ? 5.417 -2.806 11.390 1.00 92.31 108 GLU A N 1
ATOM 858 C CA . GLU A 1 108 ? 6.595 -3.594 11.770 1.00 92.31 108 GLU A CA 1
ATOM 859 C C . GLU A 1 108 ? 7.702 -3.532 10.705 1.00 92.31 108 GLU A C 1
ATOM 861 O O . GLU A 1 108 ? 8.889 -3.403 11.024 1.00 92.31 108 GLU A O 1
ATOM 866 N N . ALA A 1 109 ? 7.339 -3.564 9.419 1.00 92.38 109 ALA A N 1
ATOM 867 C CA . ALA A 1 109 ? 8.295 -3.431 8.321 1.00 92.38 109 ALA A CA 1
ATOM 868 C C . ALA A 1 109 ? 9.011 -2.066 8.340 1.00 92.38 109 ALA A C 1
ATOM 870 O O . ALA A 1 109 ? 10.222 -1.990 8.110 1.00 92.38 109 ALA A O 1
ATOM 871 N N . ILE A 1 110 ? 8.284 -0.988 8.650 1.00 92.44 110 ILE A N 1
ATOM 872 C CA . ILE A 1 110 ? 8.851 0.356 8.801 1.00 92.44 110 ILE A CA 1
ATOM 873 C C . ILE A 1 110 ? 9.716 0.445 10.060 1.00 92.44 110 ILE A C 1
ATOM 875 O O . ILE A 1 110 ? 10.843 0.925 9.977 1.00 92.44 110 ILE A O 1
ATOM 879 N N . GLU A 1 111 ? 9.242 -0.040 11.207 1.00 90.19 111 GLU A N 1
ATOM 880 C CA . GLU A 1 111 ? 10.000 -0.004 12.466 1.00 90.19 111 GLU A CA 1
ATOM 881 C C . GLU A 1 111 ? 11.315 -0.793 12.380 1.00 90.19 111 GLU A C 1
ATOM 883 O O . GLU A 1 111 ? 12.334 -0.358 12.916 1.00 90.19 111 GLU A O 1
ATOM 888 N N . SER A 1 112 ? 11.320 -1.918 11.662 1.00 89.00 112 SER A N 1
ATOM 889 C CA . SER A 1 112 ? 12.509 -2.757 11.476 1.00 89.00 112 SER A CA 1
ATOM 890 C C . SER A 1 112 ? 13.503 -2.184 10.461 1.00 89.00 112 SER A C 1
ATOM 892 O O . SER A 1 112 ? 14.700 -2.105 10.740 1.00 89.00 112 SER A O 1
ATOM 894 N N . THR A 1 113 ? 13.030 -1.777 9.280 1.00 87.19 113 THR A N 1
ATOM 895 C 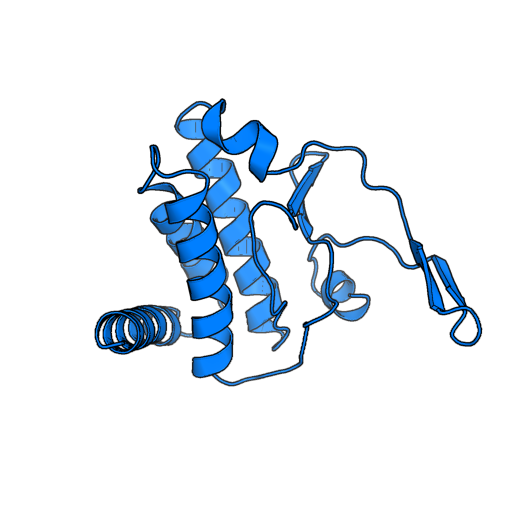CA . THR A 1 113 ? 13.900 -1.398 8.148 1.00 87.19 113 THR A CA 1
ATOM 896 C C . THR A 1 113 ? 14.233 0.099 8.135 1.00 87.19 113 THR A C 1
ATOM 898 O O . THR A 1 113 ? 15.286 0.513 7.644 1.00 87.19 113 THR A O 1
ATOM 901 N N . HIS A 1 114 ? 13.353 0.920 8.706 1.00 88.12 114 HIS A N 1
ATOM 902 C CA . HIS A 1 114 ? 13.394 2.383 8.668 1.00 88.12 114 HIS A CA 1
ATOM 903 C C . HIS A 1 114 ? 13.321 2.986 10.081 1.00 88.12 114 HIS A C 1
ATOM 905 O O . HIS A 1 114 ? 12.725 4.040 10.292 1.00 88.12 114 HIS A O 1
ATOM 911 N N . SER A 1 115 ? 13.969 2.334 11.054 1.00 81.38 115 SER A N 1
ATOM 912 C CA . SER A 1 115 ? 13.924 2.669 12.490 1.00 81.38 115 SER A CA 1
ATOM 913 C C . SER A 1 115 ? 14.281 4.122 12.838 1.00 81.38 115 SER A C 1
ATOM 915 O O . SER A 1 115 ? 13.833 4.643 13.858 1.00 81.38 115 SER A O 1
ATOM 917 N N . LYS A 1 116 ? 15.050 4.808 11.981 1.00 79.88 116 LYS A N 1
ATOM 918 C CA . LYS A 1 116 ? 15.384 6.237 12.123 1.00 79.88 116 LYS A CA 1
ATOM 919 C C . LYS A 1 116 ? 14.176 7.167 11.948 1.00 79.88 116 LYS A C 1
ATOM 921 O O . LYS A 1 116 ? 14.226 8.301 12.414 1.00 79.88 116 LYS A O 1
ATOM 926 N N . TYR A 1 117 ? 13.113 6.702 11.293 1.00 82.06 117 TYR A N 1
ATOM 927 C CA . TYR A 1 117 ? 11.969 7.508 10.870 1.00 82.06 117 TYR A CA 1
ATOM 928 C C . TYR A 1 117 ? 10.651 6.907 11.363 1.00 82.06 117 TYR A C 1
ATOM 930 O O . TYR A 1 117 ? 9.765 6.553 10.583 1.00 82.06 117 TYR A O 1
ATOM 938 N N . SER A 1 118 ? 10.506 6.812 12.686 1.00 72.50 118 SER A N 1
ATOM 939 C CA . SER A 1 118 ? 9.310 6.274 13.352 1.00 72.50 118 SER A CA 1
ATOM 940 C C . SER A 1 118 ? 8.016 7.033 13.021 1.00 72.50 118 SER A C 1
ATOM 942 O O . SER A 1 118 ? 6.919 6.489 13.132 1.00 72.50 118 SER A O 1
ATOM 944 N N . ASN A 1 119 ? 8.120 8.277 12.551 1.00 87.19 119 ASN A N 1
ATOM 945 C CA . ASN A 1 119 ? 6.997 9.085 12.084 1.00 87.19 119 ASN A CA 1
ATOM 946 C C . ASN A 1 119 ? 6.424 8.646 10.725 1.00 87.19 119 ASN A C 1
ATOM 948 O O . ASN A 1 119 ? 5.289 9.011 10.421 1.00 87.19 119 ASN A O 1
ATOM 952 N N . CYS A 1 120 ? 7.137 7.833 9.936 1.00 92.44 120 CYS A N 1
ATOM 953 C CA . CYS A 1 120 ? 6.662 7.366 8.628 1.00 92.44 120 CYS A CA 1
ATOM 954 C C . CYS A 1 120 ? 5.290 6.702 8.710 1.00 92.44 120 CYS A C 1
ATOM 956 O O . CYS A 1 120 ? 4.415 6.970 7.886 1.00 92.44 120 CYS A O 1
ATOM 958 N N . PHE A 1 121 ? 5.080 5.858 9.722 1.00 95.12 121 PHE A N 1
ATOM 959 C CA . PHE A 1 121 ? 3.805 5.170 9.872 1.00 95.12 121 PHE A CA 1
ATOM 960 C C . PHE A 1 121 ? 2.660 6.139 10.203 1.00 95.12 121 PHE A C 1
ATOM 962 O O . PHE A 1 121 ? 1.547 5.958 9.718 1.00 95.12 121 PHE A O 1
ATOM 969 N N . ASN A 1 122 ? 2.927 7.234 10.922 1.00 95.50 122 ASN A N 1
ATOM 970 C CA . ASN A 1 122 ? 1.917 8.270 11.158 1.00 95.50 122 ASN A CA 1
ATOM 971 C C . ASN A 1 122 ? 1.480 8.945 9.851 1.00 95.50 122 ASN A C 1
ATOM 973 O O . ASN A 1 122 ? 0.293 9.211 9.675 1.00 95.50 122 ASN A O 1
ATOM 977 N N . TYR A 1 123 ? 2.405 9.159 8.912 1.00 97.25 123 TYR A N 1
ATOM 978 C CA . TYR A 1 123 ? 2.089 9.694 7.583 1.00 97.25 123 TYR A CA 1
ATOM 979 C C . TYR A 1 123 ? 1.299 8.697 6.731 1.00 97.25 123 TYR A C 1
ATOM 981 O O . TYR A 1 123 ? 0.380 9.086 6.009 1.00 97.25 123 TYR A O 1
ATOM 989 N N . VAL A 1 124 ? 1.583 7.397 6.864 1.00 97.56 124 VAL A N 1
ATOM 990 C CA . VAL A 1 124 ? 0.741 6.342 6.276 1.00 97.56 124 VAL A CA 1
ATOM 991 C C . VAL A 1 124 ? -0.675 6.412 6.851 1.00 97.56 124 VAL A C 1
ATOM 993 O O . VAL A 1 124 ? -1.641 6.437 6.090 1.00 97.56 124 VAL A O 1
ATOM 996 N N . LEU A 1 125 ? -0.825 6.499 8.176 1.00 97.25 125 LEU A N 1
ATOM 997 C CA . LEU A 1 125 ? -2.138 6.610 8.815 1.00 97.25 125 LEU A CA 1
ATOM 998 C C . LEU A 1 125 ? -2.884 7.888 8.412 1.00 97.25 125 LEU A C 1
ATOM 1000 O O . LEU A 1 125 ? -4.103 7.846 8.263 1.00 97.25 125 LEU A O 1
ATOM 1004 N N . GLU A 1 126 ? -2.181 9.005 8.214 1.00 97.62 126 GLU A N 1
ATOM 1005 C CA . GLU A 1 126 ? -2.751 10.253 7.693 1.00 97.62 126 GLU A CA 1
ATOM 1006 C C . GLU A 1 126 ? -3.408 10.021 6.325 1.00 97.62 126 GLU A C 1
ATOM 1008 O O . GLU A 1 126 ? -4.612 10.228 6.175 1.00 97.62 126 GLU A O 1
ATOM 1013 N N . GLY A 1 127 ? -2.657 9.499 5.350 1.00 97.69 127 GLY A N 1
ATOM 1014 C CA . GLY A 1 127 ? -3.194 9.224 4.014 1.00 97.69 127 GLY A CA 1
ATOM 1015 C C . GLY A 1 127 ? -4.273 8.139 4.001 1.00 97.69 127 GLY A C 1
ATOM 1016 O O . GLY A 1 127 ? -5.227 8.211 3.225 1.00 97.69 127 GLY A O 1
ATOM 1017 N N . TYR A 1 128 ? -4.158 7.146 4.884 1.00 97.75 128 TYR A N 1
ATOM 1018 C CA . TYR A 1 128 ? -5.167 6.103 5.038 1.00 97.75 128 TYR A CA 1
ATOM 1019 C C . TYR A 1 128 ? -6.504 6.682 5.525 1.00 97.75 128 TYR A C 1
ATOM 1021 O O . TYR A 1 128 ? -7.546 6.391 4.938 1.00 97.75 128 TYR A O 1
ATOM 1029 N N . LYS A 1 129 ? -6.480 7.554 6.544 1.00 97.56 129 LYS A N 1
ATOM 1030 C CA . LYS A 1 129 ? -7.673 8.234 7.080 1.00 97.56 129 LYS A CA 1
ATOM 1031 C C . LYS A 1 129 ? -8.374 9.107 6.043 1.00 97.56 129 LYS A C 1
ATOM 1033 O O . LYS A 1 129 ? -9.597 9.134 6.019 1.00 97.56 129 LYS A O 1
ATOM 1038 N N . GLU A 1 130 ? -7.617 9.811 5.204 1.00 96.62 130 GLU A N 1
ATOM 1039 C CA . GLU A 1 130 ? -8.181 10.705 4.182 1.00 96.62 130 GLU A CA 1
ATOM 1040 C C . GLU A 1 130 ? -8.939 9.958 3.078 1.00 96.62 130 GLU A C 1
ATOM 1042 O O . GLU A 1 130 ? -9.893 10.485 2.509 1.00 96.62 130 GLU A O 1
ATOM 1047 N N . GLN A 1 131 ? -8.504 8.740 2.750 1.00 95.94 131 GLN A N 1
ATOM 1048 C CA . GLN A 1 131 ? -8.997 8.007 1.585 1.00 95.94 131 GLN A CA 1
ATOM 1049 C C . GLN A 1 131 ? -9.958 6.861 1.943 1.00 95.94 131 GLN A C 1
ATOM 1051 O O . GLN A 1 131 ? -10.692 6.388 1.063 1.00 95.94 131 GLN A O 1
ATOM 1056 N N . LEU A 1 132 ? -9.964 6.389 3.194 1.00 95.62 132 LEU A N 1
ATOM 1057 C CA . LEU A 1 132 ? -10.885 5.349 3.652 1.00 95.62 132 LEU A CA 1
ATOM 1058 C C . LEU A 1 132 ? -12.312 5.907 3.746 1.00 95.62 132 LEU A C 1
ATOM 1060 O O . LEU A 1 132 ? -12.546 6.965 4.317 1.00 95.62 132 LEU A O 1
ATOM 1064 N N . LYS A 1 133 ? -13.280 5.186 3.177 1.00 93.25 133 LYS A N 1
ATOM 1065 C CA . LYS A 1 133 ? -14.697 5.588 3.173 1.00 93.25 133 LYS A CA 1
ATOM 1066 C C . LYS A 1 133 ? -15.408 5.266 4.489 1.00 93.25 133 LYS A C 1
ATOM 1068 O O . LYS A 1 133 ? -16.398 5.905 4.826 1.00 93.25 133 LYS A O 1
ATOM 1073 N N . GLN A 1 134 ? -14.947 4.227 5.177 1.00 91.12 134 GLN A N 1
ATOM 1074 C CA . GLN A 1 134 ? -15.446 3.789 6.482 1.00 91.12 134 GLN A CA 1
ATOM 1075 C C . GLN A 1 134 ? -14.708 4.530 7.602 1.00 91.12 134 GLN A C 1
ATOM 1077 O O . GLN A 1 134 ? -13.699 5.174 7.338 1.00 91.12 134 GLN A O 1
ATOM 1082 N N . ASP A 1 135 ? -15.175 4.415 8.849 1.00 92.12 135 ASP A N 1
ATOM 1083 C CA . ASP A 1 135 ? -14.493 5.023 9.998 1.00 92.12 135 ASP A CA 1
ATOM 1084 C C . ASP A 1 135 ? -13.075 4.432 10.175 1.00 92.12 135 ASP A C 1
ATOM 1086 O O . ASP A 1 135 ? -12.938 3.272 10.587 1.00 92.12 135 ASP A O 1
ATOM 1090 N N . PRO A 1 136 ? -12.002 5.203 9.903 1.00 91.75 136 PRO A N 1
ATOM 1091 C CA . PRO A 1 136 ? -10.636 4.705 10.018 1.00 91.75 136 PRO A CA 1
ATOM 1092 C C . PRO A 1 136 ? -10.238 4.424 11.468 1.00 91.75 136 PRO A C 1
ATOM 1094 O O . PRO A 1 136 ? -9.317 3.641 11.704 1.00 91.75 136 PRO A O 1
ATOM 1097 N N . ASN A 1 137 ? -10.936 5.006 12.451 1.00 92.75 137 ASN A N 1
ATOM 1098 C CA . ASN A 1 137 ? -10.631 4.786 13.862 1.00 92.75 137 ASN A CA 1
ATOM 1099 C C . ASN A 1 137 ? -10.875 3.336 14.287 1.00 92.75 137 ASN A C 1
ATOM 1101 O O . ASN A 1 137 ? -10.201 2.860 15.197 1.00 92.75 137 ASN A O 1
ATOM 1105 N N . LEU A 1 138 ? -11.784 2.615 13.623 1.00 93.69 138 LEU A N 1
ATOM 1106 C CA . LEU A 1 138 ? -12.013 1.194 13.890 1.00 93.69 138 LEU A CA 1
ATOM 1107 C C . LEU A 1 138 ? -10.770 0.356 13.569 1.00 93.69 138 LEU A C 1
ATOM 1109 O O . LEU A 1 138 ? -10.355 -0.469 14.380 1.00 93.69 138 LEU A O 1
ATOM 1113 N N . VAL A 1 139 ? -10.144 0.610 12.417 1.00 93.62 139 VAL A N 1
ATOM 1114 C CA . VAL A 1 139 ? -8.926 -0.095 11.991 1.00 93.62 139 VAL A CA 1
ATOM 1115 C C . VAL A 1 139 ? -7.725 0.339 12.834 1.00 93.62 139 VAL A C 1
ATOM 1117 O O . VAL A 1 139 ? -6.913 -0.490 13.221 1.00 93.62 139 VAL A O 1
ATOM 1120 N N . ILE A 1 140 ? -7.631 1.617 13.200 1.00 93.25 140 ILE A N 1
ATOM 1121 C CA . ILE A 1 140 ? -6.522 2.120 14.026 1.00 93.25 140 ILE A CA 1
ATOM 1122 C C . ILE A 1 140 ? -6.570 1.549 15.442 1.00 93.25 140 ILE A C 1
ATOM 1124 O O . ILE A 1 140 ? -5.566 1.034 15.926 1.00 93.25 140 ILE A O 1
ATOM 1128 N N . ARG A 1 141 ? -7.744 1.559 16.085 1.00 94.31 141 ARG A N 1
ATOM 1129 C CA . ARG A 1 141 ? -7.932 0.891 17.384 1.00 94.31 141 ARG A CA 1
ATOM 1130 C C . ARG A 1 141 ? -7.594 -0.590 17.291 1.00 94.31 141 ARG A C 1
ATOM 1132 O O . ARG A 1 141 ? -6.998 -1.148 18.207 1.00 94.31 141 ARG A O 1
ATOM 1139 N N . LYS A 1 142 ? -7.934 -1.220 16.165 1.00 94.50 142 LYS A N 1
ATOM 1140 C CA . LYS A 1 142 ? -7.587 -2.614 15.927 1.00 94.50 142 LYS A CA 1
ATOM 1141 C C . LYS A 1 142 ? -6.072 -2.837 15.876 1.00 94.50 142 LYS A C 1
ATOM 1143 O O . LYS A 1 142 ? -5.595 -3.773 16.509 1.00 94.50 142 LYS A O 1
ATOM 1148 N N . ILE A 1 143 ? -5.313 -1.969 15.208 1.00 93.06 143 ILE A N 1
ATOM 1149 C CA . ILE A 1 143 ? -3.842 -2.028 15.217 1.00 93.06 143 ILE A CA 1
ATOM 1150 C C . ILE A 1 143 ? -3.316 -1.944 16.659 1.00 93.06 143 ILE A C 1
ATOM 1152 O O . ILE A 1 143 ? -2.491 -2.762 17.053 1.00 93.06 143 ILE A O 1
ATOM 1156 N N . GLU A 1 144 ? -3.837 -1.032 17.487 1.00 91.19 144 GLU A N 1
ATOM 1157 C CA . GLU A 1 144 ? -3.428 -0.916 18.898 1.00 91.19 144 GLU A CA 1
ATOM 1158 C C . GLU A 1 144 ? -3.710 -2.191 19.714 1.00 91.19 144 GLU A C 1
ATOM 1160 O O . GLU A 1 144 ? -2.904 -2.582 20.563 1.00 91.19 144 GLU A O 1
ATOM 1165 N N . GLU A 1 145 ? -4.845 -2.854 19.476 1.00 92.88 145 GLU A N 1
ATOM 1166 C CA . GLU A 1 145 ? -5.163 -4.148 20.089 1.00 92.88 145 GLU A CA 1
ATOM 1167 C C . GLU A 1 145 ? -4.184 -5.244 19.654 1.00 92.88 145 GLU A C 1
ATOM 1169 O O . GLU A 1 145 ? -3.715 -6.011 20.499 1.00 92.88 145 GLU A O 1
ATOM 1174 N N . ILE A 1 146 ? -3.854 -5.309 18.360 1.00 90.94 146 ILE A N 1
ATOM 1175 C CA . ILE A 1 146 ? -2.910 -6.286 17.803 1.00 90.94 146 ILE A CA 1
ATOM 1176 C C . ILE A 1 146 ? -1.519 -6.083 18.416 1.00 90.94 146 ILE A C 1
ATOM 1178 O O . ILE A 1 146 ? -0.936 -7.037 18.931 1.00 90.94 146 ILE A O 1
ATOM 1182 N N . VAL A 1 147 ? -1.036 -4.838 18.480 1.00 88.25 147 VAL A N 1
ATOM 1183 C CA . VAL A 1 147 ? 0.256 -4.492 19.099 1.00 88.25 147 VAL A CA 1
ATOM 1184 C C . VAL A 1 147 ? 0.310 -4.930 20.561 1.00 88.25 147 VAL A C 1
ATOM 1186 O O . VAL A 1 147 ? 1.314 -5.484 21.010 1.00 88.25 147 VAL A O 1
ATOM 1189 N N . LYS A 1 148 ? -0.775 -4.723 21.320 1.00 87.75 148 LYS A N 1
ATOM 1190 C CA . LYS A 1 148 ? -0.854 -5.199 22.709 1.00 87.75 148 LYS A CA 1
ATOM 1191 C C . LYS A 1 148 ? -0.738 -6.719 22.773 1.00 87.75 148 LYS A C 1
ATOM 1193 O O . LYS A 1 148 ? 0.044 -7.210 23.574 1.00 87.75 148 LYS A O 1
ATOM 1198 N N . ARG A 1 149 ? -1.455 -7.462 21.923 1.00 85.00 149 ARG A N 1
ATOM 1199 C CA . ARG A 1 149 ? -1.405 -8.938 21.890 1.00 85.00 149 ARG A CA 1
ATOM 1200 C C . ARG A 1 149 ? -0.022 -9.475 21.502 1.00 85.00 149 ARG A C 1
ATOM 1202 O O . ARG A 1 149 ? 0.401 -10.478 22.068 1.00 85.00 149 ARG A O 1
ATOM 1209 N N . GLY A 1 150 ? 0.677 -8.810 20.581 1.00 70.44 150 GLY A N 1
ATOM 1210 C CA . GLY A 1 150 ? 2.025 -9.191 20.144 1.00 70.44 150 GLY A CA 1
ATOM 1211 C C . GLY A 1 150 ? 3.097 -9.023 21.227 1.00 70.44 150 GLY A C 1
ATOM 1212 O O . GLY A 1 150 ? 3.997 -9.847 21.319 1.00 70.44 150 GLY A O 1
ATOM 1213 N N . ARG A 1 151 ? 2.968 -8.011 22.100 1.00 58.59 151 ARG A N 1
ATOM 1214 C CA . ARG A 1 151 ? 3.915 -7.736 23.204 1.00 58.59 151 ARG A CA 1
ATOM 1215 C C . ARG A 1 151 ? 3.815 -8.690 24.401 1.00 58.59 151 ARG A C 1
ATOM 1217 O O . ARG A 1 151 ? 4.692 -8.657 25.257 1.00 58.59 151 ARG A O 1
ATOM 1224 N N . TYR A 1 152 ? 2.759 -9.498 24.492 1.00 43.16 152 TYR A N 1
ATOM 1225 C CA . TYR A 1 152 ? 2.588 -10.511 25.546 1.00 43.16 152 TYR A CA 1
ATOM 1226 C C . TYR A 1 152 ? 2.980 -11.926 25.082 1.00 43.16 152 TYR A C 1
ATOM 1228 O O . TYR A 1 152 ? 2.528 -12.908 25.673 1.00 43.16 152 TYR A O 1
ATOM 1236 N N . ARG A 1 153 ? 3.790 -12.032 24.024 1.00 46.69 153 ARG A N 1
ATOM 1237 C CA . ARG A 1 153 ? 4.406 -13.281 23.566 1.00 46.69 153 ARG A CA 1
ATOM 1238 C C . ARG A 1 153 ? 5.897 -13.308 23.862 1.00 46.69 153 ARG A C 1
ATOM 1240 O O . ARG A 1 153 ? 6.520 -12.227 23.823 1.00 46.69 153 ARG A O 1
#

pLDDT: mean 91.87, std 8.05, range [43.16, 97.75]

Radius of gyration: 15.38 Å; Cα contacts (8 Å, |Δi|>4): 233; chains: 1; bounding box: 33×43×45 Å

Foldseek 3Di:
DVVLVVLVAAEWAFPDADPVVRDTDTDDAPFAQQLVCLQVDDPVVLLLVLLLLLLSLLSCLLQQKAQQQDASRQWGQHPNHIYGHDSVVMDGHNDLLRSLVSLLNHLVNCCVRVVVCNCSSVSSLVSNCVNHPDHSVSSVVSNVVVVVVVVVD

Solvent-accessible surface area (backbone atoms only — not comparable to full-atom values): 8371 Å² total; per-residue (Å²): 101,78,67,50,44,78,65,75,37,49,51,64,50,77,77,47,74,41,78,90,80,71,45,75,43,57,52,84,79,80,56,49,42,39,62,79,46,59,83,76,47,53,72,71,57,38,44,53,52,28,19,52,50,15,30,46,51,18,47,33,54,69,66,23,37,42,51,62,56,47,36,46,79,33,26,31,44,33,96,93,37,66,29,48,48,72,58,88,61,40,48,80,50,86,49,55,67,61,58,11,49,35,52,42,48,31,44,53,41,40,53,70,77,38,57,93,48,72,60,48,54,56,28,19,51,51,22,22,51,76,52,32,85,61,74,50,64,62,33,52,55,38,32,56,51,51,55,54,59,60,71,78,106

Secondary structure (DSSP, 8-state):
-HHHHHTT-B-PPEEEEETTTTEEEE----SEEHHHHTTTS-HHHHHHHHHHHHHHHHHHHTTTEE-S---GGGEEEETTEEEE---TT-EE---HHHHHHHHHHHHHHHHHH-TT-TTHHHHHHHHHHHH-SS-HHHHHHHHHHHHHHHTT-

Nearest PDB structures (foldseek):
  2vwb-assembly2_B  TM=9.351E-01  e=6.771E-12  Methanocaldococcus jannaschii DSM 2661
  3en9-assembly1_A  TM=9.349E-01  e=8.943E-12  Methanocaldococcus jannaschii
  7szc-assembly2_C  TM=9.438E-01  e=2.720E-11  Homo sapiens
  7szb-assembly2_C  TM=9.349E-01  e=2.876E-11  Homo sapiens
  8up5-assembly1_B  TM=9.312E-01  e=2.434E-11  Methanocaldococcus jannaschii

Mean predicted aligned error: 4.07 Å

Sequence (153 aa):
MMESRRYGVSVPIIYDVDLEKGIITMSYIKGDRIKDILNDLNEEERHRVCKKIGMSIAKFHNNDIIHGDITTSNMILSDDKIHFIDFGLGEKSTEIETKGVDLHVLMEAIESTHSKYSNCFNYVLEGYKEQLKQDPNLVIRKIEEIVKRGRYR